Protein AF-A0A3N2BLQ9-F1 (afdb_monomer_lite)

Structure (mmCIF, N/CA/C/O backbone):
data_AF-A0A3N2BLQ9-F1
#
_entry.id   AF-A0A3N2BLQ9-F1
#
loop_
_atom_site.group_PDB
_atom_site.id
_atom_site.type_symbol
_atom_site.label_atom_id
_atom_site.label_alt_id
_atom_site.label_comp_id
_atom_site.label_asym_id
_atom_site.label_entity_id
_atom_site.label_seq_id
_atom_site.pdbx_PDB_ins_code
_atom_site.Cartn_x
_atom_site.Cartn_y
_atom_site.Cartn_z
_atom_site.occupan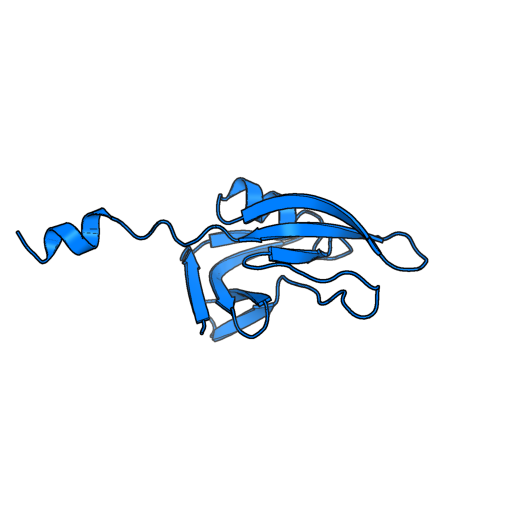cy
_atom_site.B_iso_or_equiv
_atom_site.auth_seq_id
_atom_site.auth_comp_id
_atom_site.auth_asym_id
_atom_site.auth_atom_id
_atom_site.pdbx_PDB_model_num
ATOM 1 N N . MET A 1 1 ? -16.308 6.133 -4.992 1.00 79.38 1 MET A N 1
ATOM 2 C CA . MET A 1 1 ? -16.693 5.957 -3.569 1.00 79.38 1 MET A CA 1
ATOM 3 C C . MET A 1 1 ? -15.432 5.685 -2.766 1.00 79.38 1 MET A C 1
ATOM 5 O O . MET A 1 1 ? -14.641 4.848 -3.187 1.00 79.38 1 MET A O 1
ATOM 9 N N . ILE A 1 2 ? -15.249 6.399 -1.653 1.00 86.62 2 ILE A N 1
ATOM 10 C CA . ILE A 1 2 ? -14.138 6.193 -0.715 1.00 86.62 2 ILE A CA 1
ATOM 11 C C . ILE A 1 2 ? -14.679 5.460 0.514 1.00 86.62 2 ILE A C 1
ATOM 13 O O . ILE A 1 2 ? -15.728 5.846 1.028 1.00 86.62 2 ILE A O 1
ATOM 17 N N . ALA A 1 3 ? -13.979 4.422 0.967 1.00 90.12 3 ALA A N 1
ATOM 18 C CA . ALA A 1 3 ? -14.333 3.656 2.159 1.00 90.12 3 ALA A CA 1
ATOM 19 C C . ALA A 1 3 ? -13.121 3.489 3.080 1.00 90.12 3 ALA A C 1
ATOM 21 O O . ALA A 1 3 ? -12.033 3.148 2.616 1.00 90.12 3 ALA A O 1
ATOM 22 N N . THR A 1 4 ? -13.305 3.692 4.382 1.00 93.50 4 THR A N 1
ATOM 23 C CA . THR A 1 4 ? -12.272 3.395 5.382 1.00 93.50 4 THR A CA 1
ATOM 24 C C . THR A 1 4 ? -12.134 1.883 5.541 1.00 93.50 4 THR A C 1
ATOM 26 O O . THR A 1 4 ? -13.111 1.193 5.818 1.00 93.50 4 THR A O 1
ATOM 29 N N . ILE A 1 5 ? -10.920 1.364 5.357 1.00 92.94 5 ILE A N 1
ATOM 30 C CA . ILE A 1 5 ? -10.572 -0.050 5.552 1.00 92.94 5 ILE A CA 1
ATOM 31 C C . ILE A 1 5 ? -10.219 -0.311 7.018 1.00 92.94 5 ILE A C 1
ATOM 33 O O . ILE A 1 5 ? -10.628 -1.324 7.588 1.00 92.94 5 ILE A O 1
ATOM 37 N N . LYS A 1 6 ? -9.414 0.577 7.614 1.00 93.25 6 LYS A N 1
ATOM 38 C CA . LYS A 1 6 ? -8.916 0.435 8.984 1.00 93.25 6 LYS A CA 1
ATOM 39 C C . LYS A 1 6 ? -8.513 1.786 9.558 1.00 93.25 6 LYS A C 1
ATOM 41 O O . LYS A 1 6 ? -7.798 2.534 8.902 1.00 93.25 6 LYS A O 1
ATOM 46 N N . GLU A 1 7 ? -8.948 2.059 10.779 1.00 93.56 7 GLU A N 1
ATOM 47 C CA . GLU A 1 7 ? -8.595 3.276 11.514 1.00 93.56 7 GLU A CA 1
ATOM 48 C C . GLU A 1 7 ? -7.292 3.089 12.300 1.00 93.56 7 GLU A C 1
ATOM 50 O O . GLU A 1 7 ? -7.005 1.976 12.755 1.00 93.56 7 GLU A O 1
ATOM 55 N N . ASN A 1 8 ? -6.545 4.180 12.498 1.00 92.94 8 ASN A N 1
ATOM 56 C CA . ASN A 1 8 ? -5.321 4.231 13.313 1.00 92.94 8 ASN A CA 1
ATOM 57 C C . ASN A 1 8 ? -4.326 3.095 13.003 1.00 92.94 8 ASN A C 1
ATOM 59 O O . ASN A 1 8 ? -3.818 2.418 13.899 1.00 92.94 8 ASN A O 1
ATOM 63 N N . LEU A 1 9 ? -4.091 2.843 11.717 1.00 94.31 9 LEU A N 1
ATOM 64 C CA . LEU A 1 9 ? -3.146 1.843 11.253 1.00 94.31 9 LEU A CA 1
ATOM 65 C C . LEU A 1 9 ? -1.729 2.418 11.250 1.00 94.31 9 LEU A C 1
ATOM 67 O O . LEU A 1 9 ? -1.471 3.417 10.581 1.00 94.31 9 LEU A O 1
ATOM 71 N N . ASP A 1 10 ? -0.813 1.718 11.914 1.00 94.31 10 ASP A N 1
ATOM 72 C CA . ASP A 1 10 ? 0.622 1.915 11.730 1.00 94.31 10 ASP A CA 1
ATOM 73 C C . ASP A 1 10 ? 1.068 1.249 10.428 1.00 94.31 10 ASP A C 1
ATOM 75 O O . ASP A 1 10 ? 0.896 0.043 10.226 1.00 94.31 10 ASP A O 1
ATOM 79 N N . VAL A 1 11 ? 1.638 2.054 9.539 1.00 92.19 11 VAL A N 1
ATOM 80 C CA . VAL A 1 11 ? 2.188 1.630 8.257 1.00 92.19 11 VAL A CA 1
ATOM 81 C C . VAL A 1 11 ? 3.685 1.889 8.273 1.00 92.19 11 VAL A C 1
ATOM 83 O O . VAL A 1 11 ? 4.140 3.024 8.424 1.00 92.19 11 VAL A O 1
ATOM 86 N N . GLU A 1 12 ? 4.458 0.819 8.121 1.00 92.06 12 GLU A N 1
ATOM 87 C CA . GLU A 1 12 ? 5.912 0.894 8.082 1.00 92.06 12 GLU A CA 1
ATOM 88 C C . GLU A 1 12 ? 6.391 1.160 6.654 1.00 92.06 12 GLU A C 1
ATOM 90 O O . GLU A 1 12 ? 6.117 0.406 5.716 1.00 92.06 12 GLU A O 1
ATOM 95 N N . PHE A 1 13 ? 7.145 2.242 6.521 1.00 88.38 13 PHE A N 1
ATOM 96 C CA . PHE A 1 13 ? 7.971 2.564 5.369 1.00 88.38 13 PHE A CA 1
ATOM 97 C C . PHE A 1 13 ? 9.427 2.252 5.713 1.00 88.38 13 PHE A C 1
ATOM 99 O O . PHE A 1 13 ? 9.774 1.990 6.865 1.00 88.38 13 PHE A O 1
ATOM 106 N N . SER A 1 14 ? 10.326 2.329 4.732 1.00 86.19 14 SER A N 1
ATOM 107 C CA . SER A 1 14 ? 11.717 1.899 4.927 1.00 86.19 14 SER A CA 1
ATOM 108 C C . SER A 1 14 ? 12.466 2.632 6.051 1.00 86.19 14 SER A C 1
ATOM 110 O O . SER A 1 14 ? 13.445 2.106 6.572 1.00 86.19 14 SER A O 1
ATOM 112 N N . ALA A 1 15 ? 12.066 3.866 6.375 1.00 85.81 15 ALA A N 1
ATOM 113 C CA . ALA A 1 15 ? 12.758 4.730 7.336 1.00 85.81 15 ALA A CA 1
ATOM 114 C C . ALA A 1 15 ? 11.837 5.390 8.376 1.00 85.81 15 ALA A C 1
ATOM 116 O O . ALA A 1 15 ? 12.339 6.000 9.319 1.00 85.81 15 ALA A O 1
ATOM 117 N N . ILE A 1 16 ? 10.517 5.304 8.201 1.00 89.12 16 ILE A N 1
ATOM 118 C CA . ILE A 1 16 ? 9.526 5.967 9.052 1.00 89.12 16 ILE A CA 1
ATOM 119 C C . ILE A 1 16 ? 8.311 5.060 9.239 1.00 89.12 16 ILE A C 1
ATOM 121 O O . ILE A 1 16 ? 8.010 4.231 8.383 1.00 89.12 16 ILE A O 1
ATOM 125 N N . THR A 1 17 ? 7.587 5.264 10.331 1.00 91.94 17 THR A N 1
ATOM 126 C CA . THR A 1 17 ? 6.251 4.698 10.529 1.00 91.94 17 THR A CA 1
ATOM 127 C C . THR A 1 17 ? 5.259 5.844 10.495 1.00 91.94 17 THR A C 1
ATOM 129 O O . THR A 1 17 ? 5.455 6.846 11.185 1.00 91.94 17 THR A O 1
ATOM 132 N N . LEU A 1 18 ? 4.215 5.704 9.685 1.00 91.94 18 LEU A N 1
ATOM 133 C CA . LEU A 1 18 ? 3.106 6.647 9.647 1.00 91.94 18 LEU A CA 1
ATOM 134 C C . LEU A 1 18 ? 1.870 5.986 10.241 1.00 91.94 18 LEU A C 1
ATOM 136 O O . LEU A 1 18 ? 1.547 4.852 9.893 1.00 91.94 18 LEU A O 1
ATOM 140 N N . THR A 1 19 ? 1.175 6.712 11.109 1.00 93.88 19 THR A N 1
ATOM 141 C CA . THR A 1 19 ? -0.087 6.273 11.703 1.00 93.88 19 THR A CA 1
ATOM 142 C C . THR A 1 19 ? -1.228 7.058 11.078 1.00 93.88 19 THR A C 1
ATOM 144 O O . THR A 1 19 ? -1.191 8.292 11.044 1.00 93.88 19 THR A O 1
ATOM 147 N N . GLY A 1 20 ? -2.255 6.362 10.602 1.00 94.25 20 GLY A N 1
ATOM 148 C CA . GLY A 1 20 ? -3.416 7.019 10.018 1.00 94.25 20 GLY A CA 1
ATOM 149 C C . GLY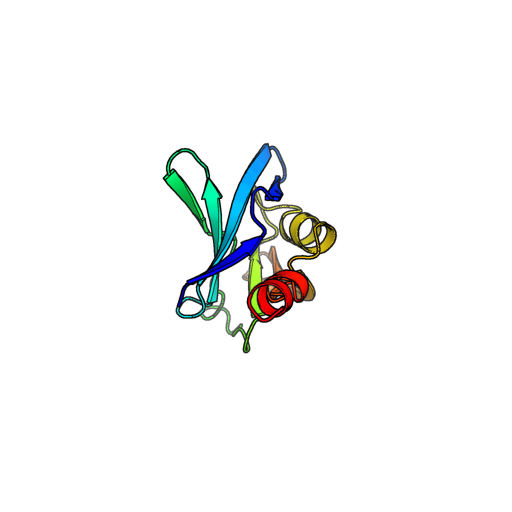 A 1 20 ? -4.546 6.071 9.654 1.00 94.25 20 GLY A C 1
ATOM 150 O O . GLY A 1 20 ? -4.449 4.854 9.804 1.00 94.25 20 GLY A O 1
ATOM 151 N N . ASP A 1 21 ? -5.628 6.643 9.148 1.00 94.69 21 ASP A N 1
ATOM 152 C CA . ASP A 1 21 ? -6.772 5.890 8.661 1.00 94.69 21 ASP A CA 1
ATOM 153 C C . ASP A 1 21 ? -6.505 5.448 7.225 1.00 94.69 21 ASP A C 1
ATOM 155 O O . ASP A 1 21 ? -6.306 6.263 6.319 1.00 94.69 21 ASP A O 1
ATOM 159 N N . LEU A 1 22 ? -6.493 4.136 7.008 1.00 95.62 22 LEU A N 1
ATOM 160 C CA . LEU A 1 22 ? -6.337 3.560 5.685 1.00 95.62 22 LEU A CA 1
ATOM 161 C C . LEU A 1 22 ? -7.692 3.523 4.983 1.00 95.62 22 LEU A C 1
ATOM 163 O O . LEU A 1 22 ? -8.636 2.892 5.459 1.00 95.62 22 LEU A O 1
ATOM 167 N N . MET A 1 23 ? -7.763 4.138 3.810 1.00 94.19 23 MET A N 1
ATOM 168 C CA . MET A 1 23 ? -8.955 4.238 2.976 1.00 94.19 23 MET A CA 1
ATOM 169 C C . MET A 1 23 ? -8.712 3.639 1.590 1.00 94.19 23 MET A C 1
ATOM 171 O O . MET A 1 23 ? -7.598 3.679 1.066 1.00 94.19 23 MET A O 1
ATOM 175 N N . TYR A 1 24 ? -9.777 3.131 0.973 1.00 92.25 24 TYR A N 1
ATOM 176 C CA . TYR A 1 24 ? -9.811 2.721 -0.426 1.00 92.25 24 TYR A CA 1
ATOM 177 C C . TYR A 1 24 ? -10.668 3.677 -1.250 1.00 92.25 24 TYR A C 1
ATOM 179 O O . TYR A 1 24 ? -11.860 3.827 -0.985 1.00 92.25 24 TYR A O 1
ATOM 187 N N . ASP A 1 25 ? -10.074 4.290 -2.271 1.00 90.50 25 ASP A N 1
ATOM 188 C CA . ASP A 1 25 ? -10.779 5.030 -3.315 1.00 90.50 25 ASP A CA 1
ATOM 189 C C . ASP A 1 25 ? -11.034 4.089 -4.500 1.00 90.50 25 ASP A C 1
ATOM 191 O O . ASP A 1 25 ? -10.134 3.811 -5.299 1.00 90.50 25 ASP A O 1
ATOM 195 N N . ALA A 1 26 ? -12.266 3.585 -4.606 1.00 84.81 26 ALA A N 1
ATOM 196 C CA . ALA A 1 26 ? -12.651 2.631 -5.644 1.00 84.81 26 ALA A CA 1
ATOM 197 C C . ALA A 1 26 ? -12.696 3.253 -7.051 1.00 84.81 26 ALA A C 1
ATOM 199 O O . ALA A 1 26 ? -12.547 2.533 -8.032 1.00 84.81 26 ALA A O 1
ATOM 200 N N . GLU A 1 27 ? -12.884 4.574 -7.172 1.00 85.69 27 GLU A N 1
ATOM 201 C CA . GLU A 1 27 ? -12.890 5.251 -8.480 1.00 85.69 27 GLU A CA 1
ATOM 202 C C . GLU A 1 27 ? -11.477 5.386 -9.041 1.00 85.69 27 GLU A C 1
ATOM 204 O O . GLU A 1 27 ? -11.271 5.315 -10.252 1.00 85.69 27 GLU A O 1
ATOM 209 N N . ARG A 1 28 ? -10.497 5.568 -8.153 1.00 85.25 28 ARG A N 1
ATOM 210 C CA . ARG A 1 28 ? -9.084 5.710 -8.523 1.00 85.25 28 ARG A CA 1
ATOM 211 C C . ARG A 1 28 ? -8.275 4.427 -8.377 1.00 85.25 28 ARG A C 1
ATOM 213 O O . ARG A 1 28 ? -7.098 4.433 -8.728 1.00 85.25 28 ARG A O 1
ATOM 220 N N . HIS A 1 29 ? -8.877 3.360 -7.850 1.00 86.75 29 HIS A N 1
ATOM 221 C CA . HIS A 1 29 ? -8.183 2.146 -7.418 1.00 86.75 29 HIS A CA 1
ATOM 222 C C . HIS A 1 29 ? -6.944 2.475 -6.571 1.00 86.75 29 HIS A C 1
ATOM 224 O O . HIS A 1 29 ? -5.833 2.032 -6.867 1.00 86.75 29 HIS A O 1
ATOM 230 N N . ALA A 1 30 ? -7.136 3.289 -5.531 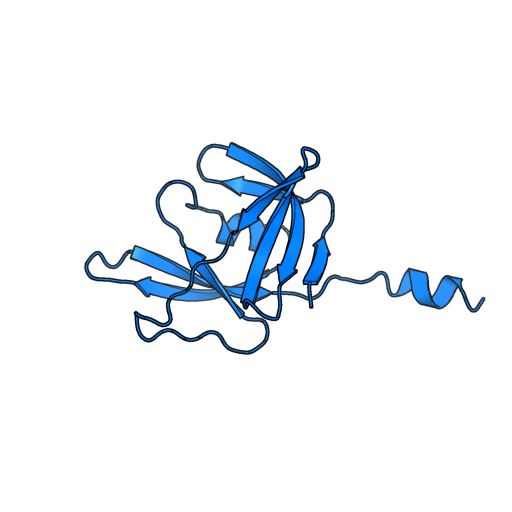1.00 90.88 30 ALA A N 1
ATOM 231 C CA . ALA A 1 30 ? -6.043 3.819 -4.724 1.00 90.88 30 ALA A CA 1
ATOM 232 C C . ALA A 1 30 ? -6.221 3.523 -3.233 1.00 90.88 30 ALA A C 1
ATOM 234 O O . ALA A 1 30 ? -7.321 3.636 -2.697 1.00 90.88 30 ALA A O 1
ATOM 235 N N . LEU A 1 31 ? -5.118 3.178 -2.566 1.00 93.69 31 LEU A N 1
ATOM 236 C CA . LEU A 1 31 ? -5.035 3.170 -1.106 1.00 93.69 31 LEU A CA 1
ATOM 237 C C . LEU A 1 31 ? -4.496 4.517 -0.646 1.00 93.69 31 LEU A C 1
ATOM 239 O O . LEU A 1 31 ? -3.480 4.987 -1.163 1.00 93.69 31 LEU A O 1
ATOM 243 N N . VAL A 1 32 ? -5.180 5.112 0.323 1.00 94.62 32 VAL A N 1
ATOM 244 C CA . VAL A 1 32 ? -4.844 6.420 0.880 1.00 94.62 32 VAL A CA 1
ATOM 245 C C . VAL A 1 32 ? -4.710 6.288 2.388 1.00 94.62 32 VAL A C 1
ATOM 247 O O . VAL A 1 32 ? -5.621 5.777 3.032 1.00 94.62 32 VAL A O 1
ATOM 250 N N . LEU A 1 33 ? -3.594 6.746 2.947 1.00 94.81 33 LEU A N 1
ATOM 251 C CA . LEU A 1 33 ? -3.407 6.881 4.388 1.00 94.81 33 LEU A CA 1
ATOM 252 C C . LEU A 1 33 ? -3.704 8.329 4.777 1.00 94.81 33 LEU A C 1
ATOM 254 O O . LEU A 1 33 ? -2.972 9.226 4.369 1.00 94.81 33 LEU A O 1
ATOM 258 N N . GLY A 1 34 ? -4.792 8.566 5.505 1.00 93.81 34 GLY A N 1
ATOM 259 C CA . GLY A 1 34 ? -5.127 9.882 6.050 1.00 93.81 34 GLY A CA 1
ATOM 260 C C . GLY A 1 34 ? -4.566 10.043 7.458 1.00 93.81 34 GLY A C 1
ATOM 261 O O . GLY A 1 34 ? -4.854 9.221 8.324 1.00 93.81 34 GLY A O 1
ATOM 262 N N . SER A 1 35 ? -3.783 11.087 7.706 1.00 87.75 35 SER A N 1
ATOM 263 C CA . SER A 1 35 ? -3.250 11.408 9.033 1.00 87.75 35 SER A CA 1
ATOM 264 C C . SER A 1 35 ? -4.110 12.448 9.759 1.00 87.75 35 SER A C 1
ATOM 266 O O . SER A 1 35 ? -4.865 13.216 9.160 1.00 87.75 35 SER A O 1
ATOM 268 N N . ALA A 1 36 ? -3.993 12.483 11.089 1.00 82.25 36 ALA A N 1
ATOM 269 C CA . ALA A 1 36 ? -4.789 13.363 11.951 1.00 82.25 36 ALA A CA 1
ATOM 270 C C . ALA A 1 36 ? -4.512 14.868 11.746 1.00 82.25 36 ALA A C 1
ATOM 272 O O . ALA A 1 36 ? -5.322 15.706 12.137 1.00 82.25 36 ALA A O 1
ATOM 273 N N . ASP A 1 37 ? -3.384 15.218 11.127 1.00 84.38 37 ASP A N 1
ATOM 274 C CA . ASP A 1 37 ? -3.033 16.587 10.732 1.00 84.38 37 ASP A CA 1
ATOM 275 C C . ASP A 1 37 ? -3.735 17.047 9.437 1.00 84.38 37 ASP A C 1
ATOM 277 O O . ASP A 1 37 ? -3.533 18.176 8.988 1.00 84.38 37 ASP A O 1
ATOM 281 N N . GLY A 1 38 ? -4.579 16.193 8.847 1.00 80.06 38 GLY A N 1
ATOM 282 C CA . GLY A 1 38 ? -5.314 16.469 7.616 1.00 80.06 38 GLY A CA 1
ATOM 283 C C . GLY A 1 38 ? -4.505 16.229 6.341 1.00 80.06 38 GLY A C 1
ATOM 284 O O . GLY A 1 38 ? -5.008 16.520 5.253 1.00 80.06 38 GLY A O 1
ATOM 285 N N . LEU A 1 39 ? -3.279 15.707 6.445 1.00 86.75 39 LEU A N 1
ATOM 286 C CA . LEU A 1 39 ? -2.517 15.246 5.290 1.00 86.75 39 LEU A CA 1
ATOM 287 C C . LEU A 1 39 ? -2.985 13.850 4.855 1.00 86.75 39 LEU A C 1
ATOM 289 O O . LEU A 1 39 ? -3.579 13.084 5.613 1.00 86.75 39 LEU A O 1
ATOM 293 N N . SER A 1 40 ? -2.748 13.527 3.586 1.00 89.50 40 SER A N 1
ATOM 294 C CA . SER A 1 40 ? -3.083 12.220 3.026 1.00 89.50 40 SER A CA 1
ATOM 295 C C . SER A 1 40 ? -1.989 11.744 2.089 1.00 89.50 40 SER A C 1
ATOM 297 O O . SER A 1 40 ? -1.557 12.505 1.218 1.00 89.50 40 SER A O 1
ATOM 299 N N . GLU A 1 41 ? -1.605 10.480 2.207 1.00 90.69 41 GLU A N 1
ATOM 300 C CA . GLU A 1 41 ? -0.595 9.862 1.359 1.00 90.69 41 GLU A CA 1
ATOM 301 C C . GLU A 1 41 ? -1.202 8.772 0.475 1.00 90.69 41 GLU A C 1
ATOM 303 O O . GLU A 1 41 ? -1.885 7.868 0.953 1.00 90.69 41 GLU A O 1
ATOM 308 N N . ILE A 1 42 ? -0.944 8.845 -0.834 1.00 93.19 42 ILE A N 1
ATOM 309 C CA . ILE A 1 42 ? -1.348 7.803 -1.782 1.00 93.19 42 ILE A CA 1
ATOM 310 C C . ILE A 1 42 ? -0.286 6.702 -1.768 1.00 93.19 42 ILE A C 1
ATOM 312 O O . ILE A 1 42 ? 0.851 6.907 -2.191 1.00 93.19 4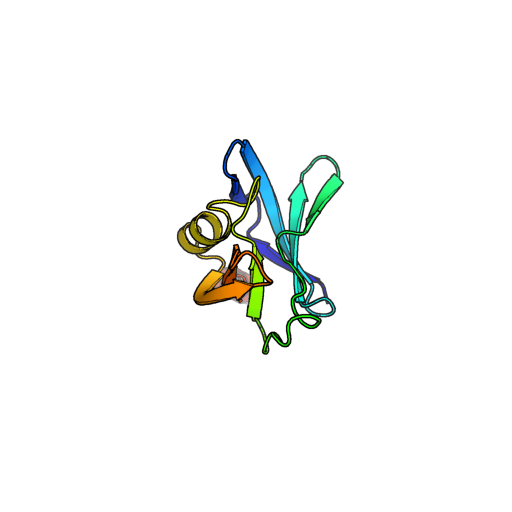2 ILE A O 1
ATOM 316 N N . LEU A 1 43 ? -0.683 5.509 -1.334 1.00 93.75 43 LEU A N 1
ATOM 317 C CA . LEU A 1 43 ? 0.211 4.360 -1.167 1.00 93.75 43 LEU A CA 1
ATOM 318 C C . LEU A 1 43 ? 0.369 3.524 -2.446 1.00 93.75 43 LEU A C 1
ATOM 320 O O . LEU A 1 43 ? 1.243 2.661 -2.543 1.00 93.75 43 LEU A O 1
ATOM 324 N N . THR A 1 44 ? -0.486 3.766 -3.437 1.00 93.88 44 THR A N 1
ATOM 325 C CA . THR A 1 44 ? -0.555 3.008 -4.689 1.00 93.88 44 THR A CA 1
ATOM 326 C C . THR A 1 44 ? 0.158 3.694 -5.843 1.00 93.88 44 THR A C 1
ATOM 328 O O . THR A 1 44 ? 0.371 4.904 -5.852 1.00 93.88 44 THR A O 1
ATOM 331 N N . THR A 1 45 ? 0.469 2.925 -6.881 1.00 93.00 45 THR A N 1
ATOM 332 C CA . THR A 1 45 ? 1.018 3.431 -8.138 1.00 93.00 45 THR A CA 1
ATOM 333 C C . THR A 1 45 ? 0.201 2.933 -9.332 1.00 93.00 45 THR A C 1
ATOM 335 O O . THR A 1 45 ? -0.257 1.793 -9.347 1.00 93.00 45 THR A O 1
ATOM 338 N N . ASN A 1 46 ? 0.002 3.788 -10.338 1.00 91.19 46 ASN A N 1
ATOM 339 C CA . ASN A 1 46 ? -0.645 3.406 -11.592 1.00 91.19 46 ASN A CA 1
ATOM 340 C C . ASN A 1 46 ? 0.417 2.877 -12.572 1.00 91.19 46 ASN A C 1
ATOM 342 O O . ASN A 1 46 ? 1.346 3.599 -12.935 1.00 91.19 46 ASN A O 1
ATOM 346 N N . LEU A 1 47 ? 0.256 1.627 -13.013 1.00 91.81 47 LEU A N 1
ATOM 347 C CA . LEU A 1 47 ? 1.164 0.944 -13.938 1.00 91.81 47 LEU A CA 1
ATOM 348 C C . LEU A 1 47 ? 0.536 0.651 -15.311 1.00 91.81 47 LEU A C 1
ATOM 350 O O . LEU A 1 47 ? 1.097 -0.120 -16.091 1.00 91.81 47 LEU A O 1
ATOM 354 N N . GLU A 1 48 ? -0.589 1.282 -15.656 1.00 91.31 48 GLU A N 1
ATOM 355 C CA . GLU A 1 48 ? -1.273 1.040 -16.932 1.00 91.31 48 GLU A CA 1
ATOM 356 C C . GLU A 1 48 ? -0.400 1.392 -18.140 1.00 91.31 48 GLU A C 1
ATOM 358 O O . GLU A 1 48 ? -0.405 0.672 -19.138 1.00 91.31 48 GLU A O 1
ATOM 363 N N . SER A 1 49 ? 0.420 2.446 -18.036 1.00 89.56 49 SER A N 1
ATOM 364 C CA . SER A 1 49 ? 1.393 2.817 -19.077 1.00 89.56 49 SER A CA 1
ATOM 365 C C . SER A 1 49 ? 2.463 1.745 -19.315 1.00 89.56 49 SER A C 1
ATOM 367 O O . SER A 1 49 ? 3.110 1.738 -20.358 1.00 89.56 49 SER A O 1
ATOM 369 N N . GLN A 1 50 ? 2.634 0.829 -18.359 1.00 87.56 50 GLN A N 1
ATOM 370 C CA . GLN A 1 50 ? 3.546 -0.313 -18.413 1.00 87.56 50 GLN A CA 1
ATOM 371 C C . GLN A 1 50 ? 2.824 -1.604 -18.846 1.00 87.56 50 GLN A C 1
ATOM 373 O O . GLN A 1 50 ? 3.403 -2.686 -18.786 1.00 87.56 50 GLN A O 1
ATOM 378 N N . GLY A 1 51 ? 1.554 -1.509 -19.262 1.00 90.19 51 GLY A N 1
ATOM 379 C CA . GLY A 1 51 ? 0.725 -2.643 -19.677 1.00 90.19 51 GLY A CA 1
ATOM 380 C C . GLY A 1 51 ? 0.131 -3.455 -18.521 1.00 90.19 51 GLY A C 1
ATOM 381 O O . GLY A 1 51 ? -0.483 -4.493 -18.766 1.00 90.19 51 GLY A O 1
ATOM 382 N N . LEU A 1 52 ? 0.290 -3.002 -17.273 1.00 90.12 52 LEU A N 1
ATOM 383 C CA . LEU A 1 52 ? -0.229 -3.673 -16.083 1.00 90.12 52 LEU A CA 1
ATOM 384 C C . LEU A 1 52 ? -1.520 -2.995 -15.632 1.00 90.12 52 LEU A C 1
ATOM 386 O O . LEU A 1 52 ? -1.512 -1.852 -15.183 1.00 90.12 52 LEU A O 1
ATOM 390 N N . ARG A 1 53 ? -2.632 -3.717 -15.752 1.00 87.88 53 ARG A N 1
ATOM 391 C CA . ARG A 1 53 ? -3.947 -3.267 -15.291 1.00 87.88 53 ARG A CA 1
ATOM 392 C C . ARG A 1 53 ? -4.303 -3.958 -13.988 1.00 87.88 53 ARG A C 1
ATOM 394 O O . ARG A 1 53 ? -3.991 -5.134 -13.808 1.00 87.88 53 ARG A O 1
ATOM 401 N N . THR A 1 54 ? -4.963 -3.222 -13.109 1.00 81.94 54 THR A N 1
ATOM 402 C CA . THR A 1 54 ? -5.594 -3.777 -11.917 1.00 81.94 54 THR A CA 1
ATOM 403 C C . THR A 1 54 ? -6.940 -4.400 -12.288 1.00 81.94 54 THR A C 1
ATOM 405 O O . THR A 1 54 ? -7.625 -3.969 -13.218 1.00 81.94 54 THR A O 1
ATOM 408 N N . HIS A 1 55 ? -7.315 -5.451 -11.569 1.00 79.94 55 HIS A N 1
ATOM 409 C CA . HIS A 1 55 ? -8.661 -6.016 -11.552 1.00 79.94 55 HIS A CA 1
ATOM 410 C C . HIS A 1 55 ? -9.464 -5.452 -10.366 1.00 79.94 55 HIS A C 1
ATOM 412 O O . HIS A 1 55 ? -8.921 -4.711 -9.540 1.00 79.94 55 HIS A O 1
ATOM 418 N N . ALA A 1 56 ? -10.746 -5.820 -10.261 1.00 79.88 56 ALA A N 1
ATOM 419 C CA . ALA A 1 56 ? -11.583 -5.454 -9.117 1.00 79.88 56 ALA A CA 1
ATOM 420 C C . ALA A 1 56 ? -10.863 -5.744 -7.784 1.00 79.88 56 ALA A C 1
ATOM 422 O O . ALA A 1 56 ? -10.265 -6.809 -7.612 1.00 79.88 56 ALA A O 1
ATOM 423 N N . ASP A 1 57 ? -10.888 -4.757 -6.887 1.00 86.19 57 ASP A N 1
ATOM 424 C CA . ASP A 1 57 ? -10.281 -4.781 -5.550 1.00 86.19 57 ASP A CA 1
ATOM 425 C C . ASP A 1 57 ? -8.765 -5.011 -5.513 1.00 86.19 57 ASP A C 1
ATOM 427 O O . ASP A 1 57 ? -8.209 -5.350 -4.469 1.00 86.19 57 ASP A O 1
ATOM 431 N N . THR A 1 58 ? -8.063 -4.828 -6.634 1.00 92.00 58 THR A N 1
ATOM 432 C CA . THR A 1 58 ? -6.597 -4.908 -6.670 1.00 92.00 58 THR A CA 1
ATOM 433 C C . THR A 1 58 ? -5.965 -3.560 -6.956 1.00 92.00 58 THR A C 1
ATOM 435 O O . THR A 1 58 ? -6.537 -2.716 -7.647 1.00 92.00 58 THR A O 1
ATOM 438 N N . VAL A 1 59 ? -4.770 -3.363 -6.411 1.00 94.62 59 VAL A N 1
ATOM 439 C CA . VAL A 1 59 ? -3.945 -2.172 -6.613 1.00 94.62 59 VAL A CA 1
ATOM 440 C C . VAL A 1 59 ? -2.477 -2.568 -6.728 1.00 94.62 59 VAL A C 1
ATOM 442 O O . VAL A 1 59 ? -2.082 -3.644 -6.275 1.00 94.62 59 VAL A O 1
ATOM 445 N N . PHE A 1 60 ? -1.654 -1.694 -7.307 1.00 95.94 60 PHE A N 1
ATOM 446 C CA . PHE A 1 60 ? -0.204 -1.871 -7.296 1.00 95.94 60 PHE A CA 1
ATOM 447 C C . PHE A 1 60 ? 0.445 -0.994 -6.233 1.00 95.94 60 PHE A C 1
ATOM 449 O O . PHE A 1 60 ? 0.161 0.200 -6.142 1.00 95.94 60 PHE A O 1
ATOM 456 N N . ILE A 1 61 ? 1.363 -1.581 -5.472 1.00 95.25 61 ILE A N 1
ATOM 457 C CA . ILE A 1 61 ? 2.213 -0.884 -4.508 1.00 95.25 61 ILE A CA 1
ATOM 458 C C . ILE A 1 61 ? 3.654 -1.010 -4.980 1.00 95.25 61 ILE A C 1
ATOM 460 O O . ILE A 1 61 ? 4.142 -2.111 -5.242 1.00 95.25 61 ILE A O 1
ATOM 464 N N . LYS A 1 62 ? 4.333 0.126 -5.116 1.00 92.06 62 LYS A N 1
ATOM 465 C CA . LYS A 1 62 ? 5.748 0.162 -5.487 1.00 92.06 62 LYS A CA 1
ATOM 466 C C . LYS A 1 62 ? 6.621 -0.263 -4.300 1.00 92.06 62 LYS A C 1
ATOM 468 O O . LYS A 1 62 ? 6.334 0.129 -3.177 1.00 92.06 62 LYS A O 1
ATOM 473 N N . ASP A 1 63 ? 7.686 -1.016 -4.558 1.00 89.62 63 ASP A N 1
ATOM 474 C CA . ASP A 1 63 ? 8.640 -1.496 -3.541 1.00 89.62 63 ASP A CA 1
ATOM 475 C C . ASP A 1 63 ? 10.036 -0.922 -3.820 1.00 89.62 63 ASP A C 1
ATOM 477 O O . ASP A 1 63 ? 11.019 -1.643 -3.985 1.00 89.62 63 ASP A O 1
ATOM 481 N N . TRP A 1 64 ? 10.109 0.397 -4.001 1.00 86.12 64 TRP A N 1
ATOM 482 C CA . TRP A 1 64 ? 11.362 1.103 -4.250 1.00 86.12 64 TRP A CA 1
ATOM 483 C C . TRP A 1 64 ? 11.470 2.373 -3.411 1.00 86.12 64 TRP A C 1
ATOM 485 O O . TRP A 1 64 ? 10.469 3.039 -3.126 1.00 86.12 64 TRP A O 1
ATOM 495 N N . SER A 1 65 ? 12.713 2.725 -3.070 1.00 84.12 65 SER A N 1
ATOM 496 C CA . SER A 1 65 ? 13.059 3.912 -2.280 1.00 84.12 65 SER A CA 1
ATOM 497 C C . SER A 1 65 ? 12.310 3.919 -0.939 1.00 84.12 65 SER A C 1
ATOM 499 O O . SER A 1 65 ? 12.383 2.938 -0.201 1.00 84.12 65 SER A O 1
ATOM 501 N N . GLU A 1 66 ? 11.572 4.988 -0.644 1.00 81.12 66 GLU A N 1
ATOM 502 C CA . GLU A 1 66 ? 10.854 5.213 0.617 1.00 81.12 66 GLU A CA 1
ATOM 503 C C . GLU A 1 66 ? 9.753 4.172 0.876 1.00 81.12 66 GLU A C 1
ATOM 505 O O . GLU A 1 66 ? 9.419 3.899 2.022 1.00 81.12 66 GLU A O 1
ATOM 510 N N . HIS A 1 67 ? 9.227 3.527 -0.171 1.00 81.19 67 HIS A N 1
ATOM 511 C CA . HIS A 1 67 ? 8.129 2.559 -0.051 1.00 81.19 67 HIS A CA 1
ATOM 512 C C . HIS A 1 67 ? 8.624 1.112 0.084 1.00 81.19 67 HIS A C 1
ATOM 514 O O . HIS A 1 67 ? 7.829 0.176 0.006 1.00 81.19 67 HIS A O 1
ATOM 520 N N . THR A 1 68 ? 9.932 0.903 0.265 1.00 86.38 68 THR A N 1
ATOM 521 C CA . THR A 1 68 ? 10.469 -0.447 0.472 1.00 86.38 68 THR A CA 1
ATOM 522 C C . THR A 1 68 ? 9.853 -1.054 1.733 1.00 86.38 68 THR A C 1
ATOM 524 O O . THR A 1 68 ? 9.920 -0.448 2.799 1.00 86.38 68 THR A O 1
ATOM 527 N N . GLY A 1 69 ? 9.252 -2.240 1.613 1.00 88.31 69 GLY A N 1
ATOM 528 C CA . GLY A 1 69 ? 8.588 -2.931 2.728 1.00 88.31 69 GLY A CA 1
ATOM 529 C C . GLY A 1 69 ? 7.124 -2.536 2.974 1.00 88.31 69 GLY A C 1
ATOM 530 O O . GLY A 1 69 ? 6.430 -3.247 3.701 1.00 88.31 69 GLY A O 1
ATOM 531 N N . LEU A 1 70 ? 6.607 -1.502 2.299 1.00 94.38 70 LEU A N 1
ATOM 532 C CA . LEU A 1 70 ? 5.237 -1.003 2.483 1.00 94.38 70 LEU A CA 1
ATOM 533 C C . LEU A 1 70 ? 4.174 -2.087 2.247 1.00 94.38 70 LEU A C 1
ATOM 535 O O . LEU A 1 70 ? 3.271 -2.282 3.058 1.00 94.38 70 LEU A O 1
ATOM 539 N N . ALA A 1 71 ? 4.287 -2.833 1.143 1.00 95.06 71 ALA A N 1
ATOM 540 C CA . ALA A 1 71 ? 3.330 -3.895 0.823 1.00 95.06 71 ALA A CA 1
ATOM 541 C C . ALA A 1 71 ? 3.333 -5.020 1.873 1.00 95.06 71 ALA A C 1
ATOM 543 O O . ALA A 1 71 ? 2.273 -5.550 2.204 1.00 95.06 71 ALA A O 1
ATOM 544 N N . ALA A 1 72 ? 4.509 -5.355 2.415 1.00 94.19 72 ALA A N 1
ATOM 545 C CA . ALA A 1 72 ? 4.650 -6.365 3.458 1.00 94.19 72 ALA A CA 1
ATOM 546 C C . ALA A 1 72 ? 4.053 -5.887 4.790 1.00 94.19 72 ALA A C 1
ATOM 548 O O . ALA A 1 72 ? 3.347 -6.651 5.443 1.00 94.19 72 ALA A O 1
ATOM 549 N N . SER A 1 73 ? 4.264 -4.618 5.158 1.00 94.94 73 SER A N 1
ATOM 550 C CA . SER A 1 73 ? 3.649 -4.008 6.345 1.00 94.94 73 SER A CA 1
ATOM 551 C C . SER A 1 73 ? 2.117 -4.039 6.264 1.00 94.94 73 SER A C 1
ATOM 553 O O . SER A 1 73 ? 1.437 -4.515 7.178 1.00 94.94 73 SER A O 1
ATOM 555 N N . LEU A 1 74 ? 1.556 -3.642 5.117 1.00 95.12 74 LEU A N 1
ATOM 556 C CA . LEU A 1 74 ? 0.112 -3.688 4.894 1.00 95.12 74 LEU A CA 1
ATOM 557 C C . LEU A 1 74 ? -0.427 -5.127 4.934 1.00 95.12 74 LEU A C 1
ATOM 559 O O . LEU A 1 74 ? -1.471 -5.370 5.542 1.00 95.12 74 LEU A O 1
ATOM 563 N N . GLU A 1 75 ? 0.267 -6.099 4.340 1.00 95.69 75 GLU A N 1
ATOM 564 C CA . GLU A 1 75 ? -0.144 -7.506 4.411 1.00 95.69 75 GLU A CA 1
ATOM 565 C C . GLU A 1 75 ? -0.115 -8.038 5.852 1.00 95.69 75 GLU A C 1
ATOM 567 O O . GLU A 1 75 ? -1.091 -8.652 6.292 1.00 95.69 75 GLU A O 1
ATOM 572 N N . ALA A 1 76 ? 0.945 -7.737 6.610 1.00 94.56 76 ALA A N 1
ATOM 573 C CA . ALA A 1 76 ? 1.083 -8.120 8.015 1.00 94.56 76 ALA A CA 1
ATOM 574 C C . ALA A 1 76 ? -0.023 -7.518 8.900 1.00 94.56 76 ALA A C 1
ATOM 576 O O . ALA A 1 76 ? -0.492 -8.162 9.838 1.00 94.56 76 ALA A O 1
ATOM 577 N N . SER A 1 77 ? -0.503 -6.316 8.567 1.00 92.75 77 SER A N 1
ATOM 578 C CA . SER A 1 77 ? -1.624 -5.671 9.264 1.00 92.75 77 SER A CA 1
ATOM 579 C C . SER A 1 77 ? -3.006 -6.258 8.928 1.00 92.75 77 SER A C 1
ATOM 581 O O . SER A 1 77 ? -4.010 -5.889 9.555 1.00 92.75 77 SER A O 1
ATOM 583 N N . GLY A 1 78 ? -3.064 -7.153 7.937 1.00 93.69 78 GLY A N 1
ATOM 584 C CA . GLY A 1 78 ? -4.264 -7.863 7.513 1.00 93.69 78 GLY A CA 1
ATOM 585 C C . GLY A 1 78 ? -5.188 -7.091 6.570 1.00 93.69 78 GLY A C 1
ATOM 586 O O . GLY A 1 78 ? -6.236 -7.631 6.228 1.00 93.69 78 GLY A O 1
ATOM 587 N N . VAL A 1 79 ? -4.828 -5.881 6.126 1.00 94.25 79 VAL A N 1
ATOM 588 C CA . VAL A 1 79 ? -5.682 -5.021 5.272 1.00 94.25 79 VAL A CA 1
ATOM 589 C C . VAL A 1 79 ? -5.539 -5.299 3.775 1.00 94.25 79 VAL A C 1
ATOM 591 O O . VAL A 1 79 ? -6.420 -4.961 2.987 1.00 94.25 79 VAL A O 1
ATOM 594 N N . VAL A 1 80 ? -4.457 -5.967 3.373 1.00 95.38 80 VAL A N 1
ATOM 595 C CA . VAL A 1 80 ? -4.271 -6.457 2.002 1.00 95.38 80 VAL A CA 1
ATOM 596 C C . VAL A 1 80 ? -3.798 -7.911 1.987 1.00 95.38 80 VAL A C 1
ATOM 598 O O . VAL A 1 80 ? -3.542 -8.530 3.025 1.00 95.38 80 VAL A O 1
ATOM 601 N N . GL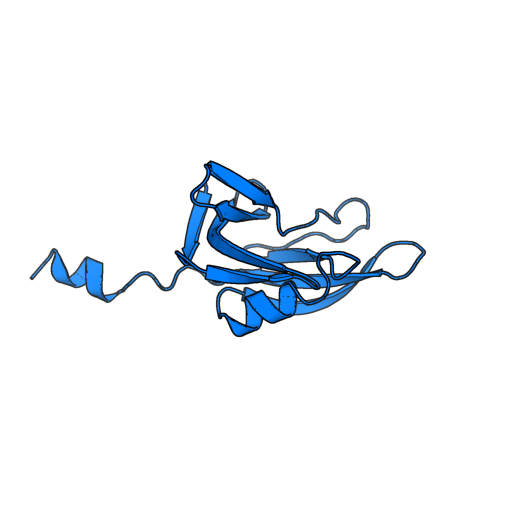N A 1 81 ? -3.725 -8.476 0.788 1.00 95.94 81 GLN A N 1
ATOM 602 C CA . GLN A 1 81 ? -3.033 -9.722 0.475 1.00 95.94 81 GLN A CA 1
ATOM 603 C C . GLN A 1 81 ? -2.164 -9.497 -0.761 1.00 95.94 81 GLN A C 1
ATOM 605 O O . GLN A 1 81 ? -2.678 -9.043 -1.784 1.00 95.94 81 GLN A O 1
ATOM 610 N N . ILE A 1 82 ? -0.883 -9.850 -0.704 1.00 96.19 82 ILE A N 1
ATOM 611 C CA . ILE A 1 82 ? -0.005 -9.833 -1.872 1.00 96.19 82 ILE A CA 1
ATOM 612 C C . ILE A 1 82 ? -0.434 -10.964 -2.813 1.00 96.19 82 ILE A C 1
ATOM 614 O O . ILE A 1 82 ? -0.463 -12.138 -2.448 1.00 96.19 82 ILE A O 1
ATOM 618 N N . VAL A 1 83 ? -0.792 -10.605 -4.045 1.00 95.88 83 VAL A N 1
ATOM 619 C CA . VAL A 1 83 ? -1.212 -11.550 -5.090 1.00 95.88 83 VAL A CA 1
ATOM 620 C C . VAL A 1 83 ? -0.001 -12.028 -5.879 1.00 95.88 83 VAL A C 1
ATOM 622 O O . VAL A 1 83 ? 0.159 -13.222 -6.126 1.00 95.88 83 VAL A O 1
ATOM 625 N N . ARG A 1 84 ? 0.857 -11.091 -6.292 1.00 94.94 84 ARG A N 1
ATOM 626 C CA . ARG A 1 84 ? 2.107 -11.382 -7.000 1.00 94.94 84 ARG A CA 1
ATOM 627 C C . ARG A 1 84 ? 3.077 -10.212 -6.931 1.00 94.94 84 ARG A C 1
ATOM 629 O O . ARG A 1 84 ? 2.675 -9.062 -6.770 1.00 94.94 84 ARG A O 1
ATOM 636 N N . ALA A 1 85 ? 4.350 -10.513 -7.155 1.00 95.44 85 ALA A N 1
ATOM 637 C CA . ALA A 1 85 ? 5.361 -9.520 -7.485 1.00 95.44 85 ALA A CA 1
ATOM 638 C C . ALA A 1 85 ? 5.447 -9.337 -9.009 1.00 95.44 85 ALA A C 1
ATOM 640 O O . ALA A 1 85 ? 5.383 -10.307 -9.768 1.00 95.44 85 ALA A O 1
ATOM 641 N N . VAL A 1 86 ? 5.637 -8.098 -9.452 1.00 94.50 86 VAL A N 1
ATOM 642 C CA . VAL A 1 86 ? 5.880 -7.727 -10.850 1.00 94.50 86 VAL A CA 1
ATOM 643 C C . VAL A 1 86 ? 7.152 -6.890 -10.952 1.00 94.50 86 VAL A C 1
ATOM 645 O O . VAL A 1 86 ? 7.518 -6.177 -10.018 1.00 94.50 86 VAL A O 1
ATOM 648 N N . ASN A 1 87 ? 7.829 -6.981 -12.096 1.00 93.50 87 ASN A N 1
ATOM 649 C CA . ASN A 1 87 ? 8.960 -6.117 -12.423 1.00 93.50 87 ASN A CA 1
ATOM 650 C C . ASN A 1 87 ? 8.495 -5.053 -13.417 1.00 93.50 87 ASN A C 1
ATOM 652 O O . ASN A 1 87 ? 7.842 -5.379 -14.407 1.00 93.50 87 ASN A O 1
ATOM 656 N N . VAL A 1 88 ? 8.851 -3.801 -13.156 1.00 91.06 88 VAL A N 1
ATOM 657 C CA . VAL A 1 88 ? 8.344 -2.625 -13.858 1.00 91.06 88 VAL A CA 1
ATOM 658 C C . VAL A 1 88 ? 9.506 -1.839 -14.454 1.00 91.06 88 VAL A C 1
ATOM 660 O O . VAL A 1 88 ? 10.512 -1.584 -13.787 1.00 91.06 88 VAL A O 1
ATOM 663 N N . GLY A 1 89 ? 9.344 -1.423 -15.710 1.00 86.94 89 GLY A N 1
ATOM 664 C CA . GLY A 1 89 ? 10.277 -0.531 -16.389 1.00 86.94 89 GLY A CA 1
ATOM 665 C C . GLY A 1 89 ? 11.653 -1.144 -16.700 1.00 86.94 89 GLY A C 1
ATOM 666 O O . GLY A 1 89 ? 11.918 -2.321 -16.437 1.00 86.94 89 GLY A O 1
ATOM 667 N N . PRO A 1 90 ? 12.563 -0.335 -17.267 1.00 85.31 90 PRO A N 1
ATOM 668 C CA . PRO A 1 90 ? 13.855 -0.800 -17.779 1.00 85.31 90 PRO A CA 1
ATOM 669 C C . PRO A 1 90 ? 14.821 -1.262 -16.679 1.00 85.31 90 PRO A C 1
ATOM 671 O O . PRO A 1 90 ? 15.694 -2.087 -16.934 1.00 85.31 90 PRO A O 1
ATOM 674 N N . PHE A 1 91 ? 14.645 -0.775 -15.448 1.00 87.56 91 PHE A N 1
ATOM 675 C CA . PHE A 1 91 ? 15.467 -1.152 -14.293 1.00 87.56 91 PHE A CA 1
ATOM 676 C C . PHE A 1 91 ? 14.944 -2.385 -13.549 1.00 87.56 91 PHE A C 1
ATOM 678 O O . PHE A 1 91 ? 15.540 -2.792 -12.556 1.00 87.56 91 PHE A O 1
ATOM 685 N N . ARG A 1 92 ? 13.850 -2.998 -14.030 1.00 88.25 92 ARG A N 1
ATOM 686 C CA . ARG A 1 92 ? 13.201 -4.161 -13.403 1.00 88.25 92 ARG A CA 1
ATOM 687 C C . ARG A 1 92 ? 12.861 -3.908 -11.929 1.00 88.25 92 ARG A C 1
ATOM 689 O O . ARG A 1 92 ? 13.020 -4.796 -11.094 1.00 88.25 92 ARG A O 1
ATOM 696 N N . SER A 1 93 ? 12.395 -2.700 -11.621 1.00 91.44 93 SER A N 1
ATOM 697 C CA . SER A 1 93 ? 12.007 -2.315 -10.266 1.00 91.44 93 SER A CA 1
ATOM 698 C C . SER A 1 93 ? 10.801 -3.130 -9.811 1.00 91.44 93 SER A C 1
ATOM 700 O O . SER A 1 93 ? 9.911 -3.425 -10.609 1.00 91.44 93 SER A O 1
ATOM 702 N N . ARG A 1 94 ? 10.756 -3.502 -8.533 1.00 94.12 94 ARG A N 1
ATOM 703 C CA . ARG A 1 94 ? 9.701 -4.370 -8.009 1.00 94.12 94 ARG A CA 1
ATOM 704 C C . ARG A 1 94 ? 8.458 -3.572 -7.620 1.00 94.12 94 ARG A C 1
ATOM 706 O O . ARG A 1 94 ? 8.552 -2.530 -6.981 1.00 94.12 94 ARG A O 1
ATOM 713 N N . ALA A 1 95 ? 7.293 -4.098 -7.969 1.00 95.19 95 ALA A N 1
ATOM 714 C CA . ALA A 1 95 ? 6.016 -3.702 -7.392 1.00 95.19 95 ALA A CA 1
ATOM 715 C C . ALA A 1 95 ? 5.222 -4.955 -7.009 1.00 95.19 95 ALA A C 1
ATOM 717 O O . ALA A 1 95 ? 5.473 -6.043 -7.534 1.00 95.19 95 ALA A O 1
ATOM 718 N N . TYR A 1 96 ? 4.260 -4.806 -6.109 1.00 96.44 96 TYR A N 1
ATOM 719 C CA . TYR A 1 96 ? 3.341 -5.870 -5.732 1.00 96.44 96 TYR A CA 1
ATOM 720 C C . TYR A 1 96 ? 1.943 -5.528 -6.207 1.00 96.44 96 TYR A C 1
ATOM 722 O O . TYR A 1 96 ? 1.450 -4.428 -5.964 1.00 96.44 96 TYR A O 1
ATOM 730 N N . GLU A 1 97 ? 1.304 -6.485 -6.867 1.00 95.69 97 GLU A N 1
ATOM 731 C CA . GLU A 1 97 ? -0.145 -6.477 -6.985 1.00 95.69 97 GLU A CA 1
ATOM 732 C C . GLU A 1 97 ? -0.707 -6.987 -5.667 1.00 95.69 97 GLU A C 1
ATOM 734 O O . GLU A 1 97 ? -0.361 -8.090 -5.229 1.00 95.69 97 GLU A O 1
ATOM 739 N N . VAL A 1 98 ? -1.560 -6.192 -5.036 1.00 95.88 98 VAL A N 1
ATOM 740 C CA . VAL A 1 98 ? -2.211 -6.562 -3.785 1.00 95.88 98 VAL A CA 1
ATOM 741 C C . VAL A 1 98 ? -3.716 -6.512 -3.957 1.00 95.88 98 VAL A C 1
ATOM 743 O O . VAL A 1 98 ? -4.242 -5.644 -4.651 1.00 95.88 98 VAL A O 1
ATOM 746 N N . ARG A 1 99 ? -4.411 -7.442 -3.310 1.00 94.94 99 ARG A N 1
ATOM 747 C CA . ARG A 1 99 ? -5.860 -7.399 -3.148 1.00 94.94 99 ARG A CA 1
ATOM 748 C C . ARG A 1 99 ? -6.187 -6.671 -1.856 1.00 94.94 99 ARG A C 1
ATOM 750 O O . ARG A 1 99 ? -5.706 -7.063 -0.793 1.00 94.94 99 ARG A O 1
ATOM 757 N N . VAL A 1 100 ? -7.010 -5.639 -1.957 1.00 93.31 100 VAL A N 1
ATOM 758 C CA .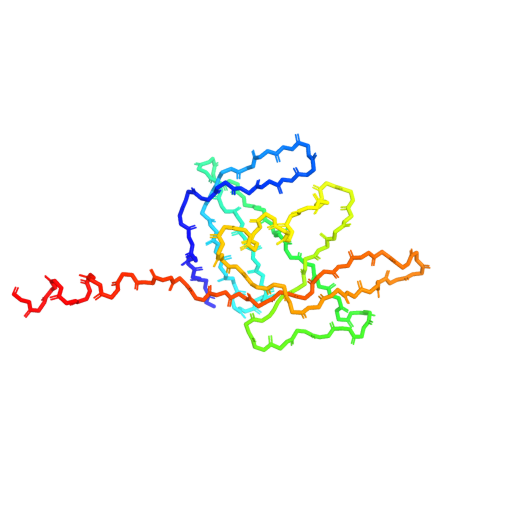 VAL A 1 100 ? -7.566 -4.917 -0.819 1.00 93.31 100 VAL A CA 1
ATOM 759 C C . VAL A 1 100 ? -8.593 -5.815 -0.147 1.00 93.31 100 VAL A C 1
ATOM 761 O O . VAL A 1 100 ? -9.479 -6.362 -0.805 1.00 93.31 100 VAL A O 1
ATOM 764 N N . LYS A 1 101 ? -8.459 -6.011 1.163 1.00 91.69 101 LYS A N 1
ATOM 765 C CA . LYS A 1 101 ? -9.485 -6.698 1.940 1.00 91.69 101 LYS A CA 1
ATOM 766 C C . LYS A 1 101 ? -10.509 -5.651 2.371 1.00 91.69 101 LYS A C 1
ATOM 768 O O . LYS A 1 101 ? -10.101 -4.580 2.823 1.00 91.69 101 LYS A O 1
ATOM 773 N N . PRO A 1 102 ? -11.816 -5.924 2.228 1.00 77.44 102 PRO A N 1
ATOM 774 C CA . PRO A 1 102 ? -12.823 -5.034 2.780 1.00 77.44 102 PRO A CA 1
ATOM 775 C C . PRO A 1 102 ? -12.561 -4.855 4.276 1.00 77.44 102 PRO A C 1
ATOM 777 O O . PRO A 1 102 ? -12.035 -5.769 4.925 1.00 77.44 102 PRO A O 1
ATOM 780 N N . ALA A 1 103 ? -12.929 -3.687 4.811 1.00 68.06 103 ALA A N 1
ATOM 781 C CA . ALA A 1 103 ? -12.980 -3.503 6.251 1.00 68.06 103 ALA A CA 1
ATOM 782 C C . ALA A 1 103 ? -13.703 -4.715 6.839 1.00 68.06 103 ALA A C 1
ATOM 784 O O . ALA A 1 103 ? -14.761 -5.112 6.340 1.00 68.06 103 ALA A O 1
ATOM 785 N N . VAL A 1 104 ? -13.134 -5.321 7.881 1.00 54.38 104 VAL A N 1
ATOM 786 C CA . VAL A 1 104 ? -13.922 -6.212 8.726 1.00 54.38 104 VAL A CA 1
ATOM 787 C C . VAL A 1 104 ? -14.888 -5.282 9.446 1.00 54.38 104 VAL A C 1
ATOM 789 O O . VAL A 1 104 ? -14.642 -4.870 10.577 1.00 54.38 104 VAL A O 1
ATOM 792 N N . GLU A 1 105 ? -15.949 -4.855 8.759 1.00 43.34 105 GLU A N 1
ATOM 793 C CA . GLU A 1 105 ? -17.071 -4.243 9.429 1.00 43.34 105 GLU A CA 1
ATOM 794 C C . GLU A 1 105 ? -17.481 -5.252 10.483 1.00 43.34 105 GLU A C 1
ATOM 796 O O . GLU A 1 105 ? -17.804 -6.407 10.206 1.00 43.34 105 GLU A O 1
ATOM 801 N N . SER A 1 106 ? -17.346 -4.800 11.720 1.00 43.84 106 SER A N 1
ATOM 802 C CA . SER A 1 106 ? -18.074 -5.252 12.879 1.00 43.84 106 SER A CA 1
ATOM 803 C C . SER A 1 106 ? -19.461 -5.779 12.475 1.00 43.84 106 SER A C 1
ATOM 805 O O . SER A 1 106 ? -20.457 -5.067 12.590 1.00 43.84 106 SER A O 1
ATOM 807 N N . VAL A 1 107 ? -19.560 -7.063 12.119 1.00 42.78 107 VAL A N 1
ATOM 808 C CA . VAL A 1 107 ? -20.838 -7.795 12.040 1.00 42.78 107 VAL A CA 1
ATOM 809 C C . VAL A 1 107 ? -21.591 -7.654 13.378 1.00 42.78 107 VAL A C 1
ATOM 811 O O . VAL A 1 107 ? -22.812 -7.743 13.443 1.00 42.78 107 VAL A O 1
ATOM 814 N N . ALA A 1 108 ? -20.873 -7.310 14.451 1.00 42.12 108 ALA A N 1
ATOM 815 C CA . ALA A 1 108 ? -21.406 -6.996 15.766 1.00 42.12 108 ALA A CA 1
ATOM 816 C C . ALA A 1 108 ? -22.116 -5.626 15.914 1.00 42.12 108 ALA A C 1
ATOM 818 O O . ALA A 1 108 ? -22.814 -5.451 16.908 1.00 42.12 108 ALA A O 1
ATOM 819 N N . ARG A 1 109 ? -21.993 -4.652 14.991 1.00 43.38 109 ARG A N 1
ATOM 820 C CA . ARG A 1 109 ? -22.631 -3.317 15.160 1.00 43.38 109 ARG A CA 1
ATOM 821 C C . ARG A 1 109 ? -23.991 -3.204 14.490 1.00 43.38 109 ARG A C 1
ATOM 823 O O . ARG A 1 109 ? -24.817 -2.436 14.975 1.00 43.38 109 ARG A O 1
ATOM 830 N N . GLU A 1 110 ? -24.250 -4.000 13.458 1.00 42.50 110 GLU A N 1
ATOM 831 C CA . GLU A 1 110 ? -25.565 -4.027 12.810 1.00 42.50 110 GLU A CA 1
ATOM 832 C C . GLU A 1 110 ? -26.572 -4.857 13.628 1.00 42.50 110 GLU A C 1
ATOM 834 O O . GLU A 1 110 ? -27.739 -4.491 13.747 1.00 42.50 110 GLU A O 1
ATOM 839 N N . LEU A 1 111 ? -26.110 -5.913 14.314 1.00 45.00 111 LEU A N 1
ATOM 840 C CA . LEU A 1 111 ? -26.956 -6.730 15.197 1.00 45.00 111 LEU A CA 1
ATOM 841 C C . LEU A 1 111 ? -27.319 -6.041 16.526 1.00 45.00 111 LEU A C 1
ATOM 843 O O . LEU A 1 111 ? -28.287 -6.436 17.166 1.00 45.00 111 LEU A O 1
ATOM 847 N N . ALA A 1 112 ? -26.596 -4.991 16.928 1.00 44.88 112 ALA A N 1
ATOM 848 C CA . ALA A 1 112 ? -26.860 -4.249 18.166 1.00 44.88 112 ALA A CA 1
ATOM 849 C C . ALA A 1 112 ? -27.867 -3.091 18.004 1.00 44.88 112 ALA A C 1
ATOM 851 O O . ALA A 1 112 ? -28.236 -2.467 18.994 1.00 44.88 112 ALA A O 1
ATOM 852 N N . LYS A 1 113 ? -28.311 -2.781 16.776 1.00 45.06 113 LYS A N 1
ATOM 853 C CA . LYS A 1 113 ? -29.364 -1.776 16.518 1.00 45.06 113 LYS A CA 1
ATOM 854 C C . LYS A 1 113 ? -30.761 -2.379 16.344 1.00 45.06 113 LYS A C 1
ATOM 856 O O . LYS A 1 113 ? -31.723 -1.631 16.204 1.00 45.06 113 LYS A O 1
ATOM 861 N N . VAL A 1 114 ? -30.867 -3.709 16.337 1.00 52.97 114 VAL A N 1
ATOM 862 C CA . VAL A 1 114 ? -32.126 -4.448 16.118 1.00 52.97 114 VAL A CA 1
ATOM 863 C C . VAL A 1 114 ? -32.480 -5.347 17.319 1.00 52.97 114 VAL A C 1
ATOM 865 O O . VAL A 1 114 ? -33.475 -6.064 17.271 1.00 52.97 114 VAL A O 1
ATOM 868 N N . ALA A 1 115 ? -31.695 -5.298 18.402 1.00 43.69 115 ALA A N 1
ATOM 869 C CA . ALA A 1 115 ? -31.956 -6.022 19.649 1.00 43.69 115 ALA A CA 1
ATOM 870 C C . ALA A 1 115 ? -32.537 -5.100 20.728 1.00 43.69 115 ALA A C 1
ATOM 872 O O . ALA A 1 115 ? -32.012 -3.973 20.876 1.00 43.69 115 ALA A O 1
#

Radius of gyration: 15.11 Å; chains: 1; bounding box: 48×28×39 Å

pLDDT: mean 85.8, std 14.68, range [42.12, 96.44]

Organism: NCBI:txid150123

Secondary structure (DSSP, 8-state):
-EEEEEEEEEEE-SS-EEEEEEEEETTTTEEEEE-TTS-EEE--B--GGGT----TTEEEEE-SGGGTTHHHHHHHTTSEEEEEEEEETTTTEEEEEEEEPPP---HHHHTTS--

Sequence (115 aa):
MIATIKENLDVEFSAITLTGDLMYDAERHALVLGSADGLSEILTTNLESQGLRTHADTVFIKDWSEHTGLAASLEASGVVQIVRAVNVGPFRSRAYEVRVKPAVESVARELAKVA

Foldseek 3Di:
DKDFQDAQDWFDWPPDTDTATWMADQVVRWIWGADPVRDIDTQFDDCVVQVDDDDHQKTKGFCDDRRNCRVVRCVVVVQKAFPDWFQGDPVRGIITIIGGDHRPPPPVPVVVVVD